Protein AF-A0A813E775-F1 (afdb_monomer_lite)

Secondary structure (DSSP, 8-state):
---TT-----------HHHHHHHHHHTT----------------------BPPP-TTPBPTTT--B--HHHHHTT-EEE-TTT--EEEHHHHHHHHHHSSSB-TTT-PBP---SSPPPTTSBPSSPP---------S---------GGGS-----

Radius of gyration: 24.32 Å; chains: 1; bounding box: 52×60×67 Å

Foldseek 3Di:
DDDPPPDDPDPDPDPDPVVVVVVCVVVVNDDDDDDDDDDDDDPPPPVPQQFAADQDQHAAPQPRHHDDPVCVVVVQKDAALARNYIHGPVSLVVVCVVDPCADPPPRHHGDHQPDDDDGPGGRNDDHDPPPPDPCPDPDPDPPDDDPVVVPDDDD

pLDDT: mean 72.5, std 19.95, range [31.67, 95.75]

InterPro domains:
  IPR001841 Zinc finger, RING-type [PF13639] (59-107)
  IPR001841 Zinc finger, RING-type [PS50089] (60-107)
  IPR001841 Zinc finger, RING-type [SM00184] (60-106)
  IPR013083 Zinc finger, RING/FYVE/PHD-type [G3DSA:3.30.40.10] (36-123)
  IPR039903 E3 ubiquitin-protein ligase Zswim2 [PTHR21540] (25-118)

Sequence (155 aa):
VDPLFLRRAKRLPLAGKTLRDAYQRAAGCSQGDGEGEAEQEEEEAKEKKRARHAFDGEECPVCFEDMKASEEAKGKLVFCCACGNNFHGDCIRRWQTASSGDCPLCREPWQTASQRVKPGEPLPCAAVSRTAPSREGSFNGQAYLNLSSVASEGD

Organism: Polarella glacialis (NCBI:txid89957)

Structure (mmCIF, N/CA/C/O backbone):
data_AF-A0A813E775-F1
#
_entry.id   AF-A0A813E775-F1
#
loop_
_atom_site.group_PDB
_atom_site.id
_atom_site.type_symbol
_atom_site.label_atom_id
_atom_site.label_alt_id
_atom_site.label_comp_id
_atom_site.label_asym_id
_atom_site.label_entity_id
_atom_site.label_seq_id
_atom_site.pdbx_PDB_ins_code
_atom_site.Cartn_x
_atom_site.Cartn_y
_atom_site.Cartn_z
_atom_site.occupancy
_atom_site.B_iso_or_equiv
_atom_site.auth_seq_id
_atom_site.auth_comp_id
_atom_site.auth_asym_id
_atom_site.auth_atom_id
_atom_site.pdbx_PDB_model_num
ATOM 1 N N . VAL A 1 1 ? 33.536 -4.675 -49.687 1.00 44.47 1 VAL A N 1
ATOM 2 C CA . VAL A 1 1 ? 33.217 -4.632 -48.243 1.00 44.47 1 VAL A CA 1
ATOM 3 C C . VAL A 1 1 ? 31.724 -4.408 -48.103 1.00 44.47 1 VAL A C 1
ATOM 5 O O . VAL A 1 1 ? 31.266 -3.277 -48.128 1.00 44.47 1 VAL A O 1
ATOM 8 N N . ASP A 1 2 ? 30.960 -5.496 -48.088 1.00 47.19 2 ASP A N 1
ATOM 9 C CA . ASP A 1 2 ? 29.504 -5.444 -47.933 1.00 47.19 2 ASP A CA 1
ATOM 10 C C . ASP A 1 2 ? 29.156 -5.258 -46.447 1.00 47.19 2 ASP A C 1
ATOM 12 O O . ASP A 1 2 ? 29.645 -6.031 -45.614 1.00 47.19 2 ASP A O 1
ATOM 16 N N . PRO A 1 3 ? 28.365 -4.238 -46.072 1.00 51.34 3 PRO A N 1
ATOM 17 C CA . PRO A 1 3 ? 28.049 -3.976 -44.677 1.00 51.34 3 PRO A CA 1
ATOM 18 C C . PRO A 1 3 ? 27.151 -5.085 -44.118 1.00 51.34 3 PRO A C 1
ATOM 20 O O . PRO A 1 3 ? 26.100 -5.417 -44.667 1.00 51.34 3 PRO A O 1
ATOM 23 N N . LEU A 1 4 ? 27.554 -5.633 -42.970 1.00 58.56 4 LEU A N 1
ATOM 24 C CA . LEU A 1 4 ? 26.967 -6.793 -42.282 1.00 58.56 4 LEU A CA 1
ATOM 25 C C . LEU A 1 4 ? 25.496 -6.635 -41.821 1.00 58.56 4 LEU A C 1
ATOM 27 O O . LEU A 1 4 ? 24.985 -7.504 -41.113 1.00 58.56 4 LEU A O 1
ATOM 31 N N . PHE A 1 5 ? 24.801 -5.568 -42.220 1.00 58.12 5 PHE A N 1
ATOM 32 C CA . PHE A 1 5 ? 23.466 -5.200 -41.738 1.00 58.12 5 PHE A CA 1
ATOM 33 C C . PHE A 1 5 ? 22.307 -5.584 -42.673 1.00 58.12 5 PHE A C 1
ATOM 35 O O . PHE A 1 5 ? 21.158 -5.547 -42.249 1.00 58.12 5 PHE A O 1
ATOM 42 N N . LEU A 1 6 ? 22.561 -6.056 -43.899 1.00 56.19 6 LEU A N 1
ATOM 43 C CA . LEU A 1 6 ? 21.509 -6.551 -44.810 1.00 56.19 6 LEU A CA 1
ATOM 44 C C . LEU A 1 6 ? 21.223 -8.055 -44.639 1.00 56.19 6 LEU A C 1
ATOM 46 O O . LEU A 1 6 ? 21.046 -8.806 -45.599 1.00 56.19 6 LEU A O 1
ATOM 50 N N . ARG A 1 7 ? 21.139 -8.526 -43.390 1.00 54.59 7 ARG A N 1
ATOM 51 C CA . ARG A 1 7 ? 20.623 -9.870 -43.106 1.00 54.59 7 ARG A CA 1
ATOM 52 C C . ARG A 1 7 ? 19.097 -9.807 -43.111 1.00 54.59 7 ARG A C 1
ATOM 54 O O . ARG A 1 7 ? 18.497 -9.326 -42.157 1.00 54.59 7 ARG A O 1
ATOM 61 N N . ARG A 1 8 ? 18.486 -10.314 -44.193 1.00 57.62 8 ARG A N 1
ATOM 62 C CA . ARG A 1 8 ? 17.060 -10.697 -44.272 1.00 57.62 8 ARG A CA 1
ATOM 63 C C . ARG A 1 8 ? 16.573 -11.174 -42.903 1.00 57.62 8 ARG A C 1
ATOM 65 O O . ARG A 1 8 ? 17.209 -12.060 -42.330 1.00 57.62 8 ARG A O 1
ATOM 72 N N . ALA A 1 9 ? 15.459 -10.621 -42.423 1.00 56.38 9 ALA A N 1
ATOM 73 C CA . ALA A 1 9 ? 14.789 -11.067 -41.208 1.00 56.38 9 ALA A CA 1
ATOM 74 C C . ALA A 1 9 ? 14.534 -12.577 -41.299 1.00 56.38 9 ALA A C 1
ATOM 76 O O . ALA A 1 9 ? 13.596 -13.042 -41.952 1.00 56.38 9 ALA A O 1
ATOM 77 N N . LYS A 1 10 ? 15.419 -13.366 -40.689 1.00 55.03 10 LYS A N 1
ATOM 78 C CA . LYS A 1 10 ? 15.192 -14.790 -40.508 1.00 55.03 10 LYS A CA 1
ATOM 79 C C . LYS A 1 10 ? 14.072 -14.857 -39.486 1.00 55.03 10 LYS A C 1
ATOM 81 O O . LYS A 1 10 ? 14.286 -14.474 -38.338 1.00 55.03 10 LYS A O 1
ATOM 86 N N . ARG A 1 11 ? 12.874 -15.276 -39.912 1.00 59.34 11 ARG A N 1
ATOM 87 C CA . ARG A 1 11 ? 11.826 -15.706 -38.979 1.00 59.34 11 ARG A CA 1
ATOM 88 C C . ARG A 1 11 ? 12.523 -16.617 -37.975 1.00 59.34 11 ARG A C 1
ATOM 90 O O . ARG A 1 11 ? 13.121 -17.611 -38.389 1.00 59.34 11 ARG A O 1
ATOM 97 N N . LEU A 1 12 ? 12.533 -16.225 -36.703 1.00 55.56 12 LEU A N 1
ATOM 98 C CA . LEU A 1 12 ? 13.040 -17.082 -35.638 1.00 55.56 12 LEU A CA 1
ATOM 99 C C . LEU A 1 12 ? 12.343 -18.438 -35.807 1.00 55.56 12 LEU A C 1
ATOM 101 O O . LEU A 1 12 ? 11.120 -18.443 -35.988 1.00 55.56 12 LEU A O 1
ATOM 105 N N . PRO A 1 13 ? 13.079 -19.562 -35.858 1.00 60.50 13 PRO A N 1
ATOM 106 C CA . PRO A 1 13 ? 12.447 -20.854 -36.018 1.00 60.50 13 PRO A CA 1
ATOM 107 C C . PRO A 1 13 ? 11.565 -21.062 -34.794 1.00 60.50 13 PRO A C 1
ATOM 109 O O . PRO A 1 13 ? 12.050 -21.288 -33.688 1.00 60.50 13 PRO A O 1
ATOM 112 N N . LEU A 1 14 ? 10.253 -20.926 -34.984 1.00 68.75 14 LEU A N 1
ATOM 113 C CA . LEU A 1 14 ? 9.304 -21.376 -33.987 1.00 68.75 14 LEU A CA 1
ATOM 114 C C . LEU A 1 14 ? 9.600 -22.858 -33.779 1.00 68.75 14 LEU A C 1
ATOM 116 O O . LEU A 1 14 ? 9.684 -23.607 -34.755 1.00 68.75 14 LEU A O 1
ATOM 120 N N . ALA A 1 15 ? 9.782 -23.251 -32.522 1.00 78.06 15 ALA A N 1
ATOM 121 C CA . ALA A 1 15 ? 9.985 -24.632 -32.110 1.00 78.06 15 ALA A CA 1
ATOM 122 C C . ALA A 1 15 ? 9.097 -25.602 -32.910 1.00 78.06 15 ALA A C 1
ATOM 124 O O . ALA A 1 15 ? 7.947 -25.284 -33.218 1.00 78.06 15 ALA A O 1
ATOM 125 N N . GLY A 1 16 ? 9.600 -26.787 -33.260 1.00 82.00 16 GLY A N 1
ATOM 126 C CA . GLY A 1 16 ? 8.793 -27.806 -33.941 1.00 82.00 16 GLY A CA 1
ATOM 127 C C . GLY A 1 16 ? 7.471 -28.055 -33.205 1.00 82.00 16 GLY A C 1
ATOM 128 O O . GLY A 1 16 ? 7.376 -27.829 -31.999 1.00 82.00 16 GLY A O 1
ATOM 129 N N . LYS A 1 17 ? 6.425 -28.474 -33.923 1.00 81.75 17 LYS A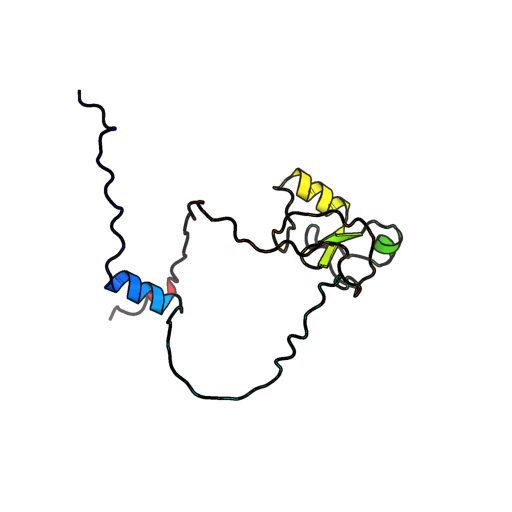 N 1
ATOM 130 C CA . LYS A 1 17 ? 5.099 -28.677 -33.316 1.00 81.75 17 LYS A CA 1
ATOM 131 C C . LYS A 1 17 ? 5.162 -29.678 -32.157 1.00 81.75 17 LYS A C 1
ATOM 133 O O . LYS A 1 17 ? 4.642 -29.400 -31.090 1.00 81.75 17 LYS A O 1
ATOM 138 N N . THR A 1 18 ? 5.954 -30.735 -32.317 1.00 82.44 18 THR A N 1
ATOM 139 C CA . THR A 1 18 ? 6.275 -31.700 -31.256 1.00 82.44 18 THR A CA 1
ATOM 140 C C . THR A 1 18 ? 6.883 -31.047 -30.013 1.00 82.44 18 THR A C 1
ATOM 142 O O . THR A 1 18 ? 6.464 -31.343 -28.901 1.00 82.44 18 THR A O 1
ATOM 145 N N . LEU A 1 19 ? 7.832 -30.122 -30.187 1.00 82.50 19 LEU A N 1
ATOM 146 C CA . LEU A 1 19 ? 8.504 -29.431 -29.085 1.00 82.50 19 LEU A CA 1
ATOM 147 C C . LEU A 1 19 ? 7.575 -28.429 -28.384 1.00 82.50 19 LEU A C 1
ATOM 149 O O . LEU A 1 19 ? 7.617 -28.307 -27.163 1.00 82.50 19 LEU A O 1
ATOM 153 N N . ARG A 1 20 ? 6.692 -27.759 -29.135 1.00 79.19 20 ARG A N 1
ATOM 154 C CA . ARG A 1 20 ? 5.636 -26.906 -28.563 1.00 79.19 20 ARG A CA 1
ATOM 155 C C . ARG A 1 20 ? 4.618 -27.717 -27.768 1.00 79.19 20 ARG A C 1
ATOM 157 O O . ARG A 1 20 ? 4.323 -27.351 -26.635 1.00 79.19 20 ARG A O 1
ATOM 164 N N . ASP A 1 21 ? 4.149 -28.829 -28.323 1.00 81.50 21 ASP A N 1
ATOM 165 C CA . ASP A 1 21 ? 3.145 -29.677 -27.684 1.00 81.50 21 ASP A CA 1
ATOM 166 C C . ASP A 1 21 ? 3.720 -30.383 -26.435 1.00 81.50 21 ASP A C 1
ATOM 168 O O . ASP A 1 21 ? 3.018 -30.571 -25.442 1.00 81.50 21 ASP A O 1
ATOM 172 N N . ALA A 1 22 ? 5.002 -30.768 -26.450 1.00 82.00 22 ALA A N 1
ATOM 173 C CA . ALA A 1 22 ? 5.692 -31.321 -25.282 1.00 82.00 22 ALA A CA 1
ATOM 174 C C . ALA A 1 22 ? 5.863 -30.270 -24.176 1.00 82.00 22 ALA A C 1
ATOM 176 O O . ALA A 1 22 ? 5.593 -30.554 -23.010 1.00 82.00 22 ALA A O 1
ATOM 177 N N . TYR A 1 23 ? 6.241 -29.041 -24.543 1.00 81.69 23 TYR A N 1
ATOM 178 C CA . TYR A 1 23 ? 6.358 -27.936 -23.594 1.00 81.69 23 TYR A CA 1
ATOM 179 C C . TYR A 1 23 ? 5.011 -27.579 -22.956 1.00 81.69 23 TYR A C 1
ATOM 181 O O . TYR A 1 23 ? 4.949 -27.382 -21.751 1.00 81.69 23 TYR A O 1
ATOM 189 N N . GLN A 1 24 ? 3.921 -27.547 -23.727 1.00 85.88 24 GLN A N 1
ATOM 190 C CA . GLN A 1 24 ? 2.575 -27.274 -23.204 1.00 85.88 24 GLN A CA 1
ATOM 191 C C . GLN A 1 24 ? 2.099 -28.342 -22.215 1.00 85.88 24 GLN A C 1
ATOM 193 O O . GLN A 1 24 ? 1.551 -27.999 -21.168 1.00 85.88 24 GLN A O 1
ATOM 198 N N . ARG A 1 25 ? 2.365 -29.623 -22.509 1.00 79.69 25 ARG A N 1
ATOM 199 C CA . ARG A 1 25 ? 2.086 -30.729 -21.581 1.00 79.69 25 ARG A CA 1
ATOM 200 C C . ARG A 1 25 ? 2.916 -30.623 -20.304 1.00 79.69 25 ARG A C 1
ATOM 202 O O . ARG A 1 25 ? 2.370 -30.773 -19.220 1.00 79.69 25 ARG A O 1
ATOM 209 N N . ALA A 1 26 ? 4.209 -30.317 -20.422 1.00 78.50 26 ALA A N 1
ATOM 210 C CA . ALA A 1 26 ? 5.097 -30.151 -19.271 1.00 78.50 26 ALA A CA 1
ATOM 211 C C . ALA A 1 26 ? 4.761 -28.906 -18.430 1.00 78.50 26 ALA A C 1
ATOM 213 O O . ALA A 1 26 ? 4.926 -28.916 -17.215 1.00 78.50 26 ALA A O 1
ATOM 214 N N . ALA A 1 27 ? 4.271 -27.842 -19.068 1.00 79.56 27 ALA A N 1
ATOM 215 C CA . ALA A 1 27 ? 3.875 -26.597 -18.417 1.00 79.56 27 ALA A CA 1
ATOM 216 C C . ALA A 1 27 ? 2.476 -26.654 -17.773 1.00 79.56 27 ALA A C 1
ATOM 218 O O . ALA A 1 27 ? 2.042 -25.654 -17.209 1.00 79.56 27 ALA A O 1
ATOM 219 N N . GLY A 1 28 ? 1.764 -27.786 -17.865 1.00 65.00 28 GLY A N 1
ATOM 220 C CA . GLY A 1 28 ? 0.441 -27.959 -17.255 1.00 65.00 28 GLY A CA 1
ATOM 221 C C . GLY A 1 28 ? -0.691 -27.196 -17.951 1.00 65.00 28 GLY A C 1
ATOM 222 O O . GLY A 1 28 ? -1.768 -27.054 -17.385 1.00 65.00 28 GLY A O 1
ATOM 223 N N . CYS A 1 29 ? -0.475 -26.720 -19.180 1.00 52.97 29 CYS A N 1
ATOM 224 C CA . CYS A 1 29 ? -1.492 -26.038 -19.981 1.00 52.97 29 CYS A CA 1
ATOM 225 C C . CYS A 1 29 ? -2.031 -26.986 -21.061 1.00 52.97 29 CYS A C 1
ATOM 227 O O . CYS A 1 29 ? -1.777 -26.793 -22.250 1.00 52.97 29 CYS A O 1
ATOM 229 N N . SER A 1 30 ? -2.761 -28.031 -20.671 1.00 47.03 30 SER A N 1
ATOM 230 C CA . SER A 1 30 ? -3.632 -28.743 -21.609 1.00 47.03 30 SER A CA 1
ATOM 231 C C . SER A 1 30 ? -4.985 -28.039 -21.657 1.00 47.03 30 SER A C 1
ATOM 233 O O . SER A 1 30 ? -5.718 -28.043 -20.671 1.00 47.03 30 SER A O 1
ATOM 235 N N . GLN A 1 31 ? -5.335 -27.459 -22.805 1.00 49.69 31 GLN A N 1
ATOM 236 C CA . GLN A 1 31 ? -6.745 -27.279 -23.143 1.00 49.69 31 GLN A CA 1
ATOM 237 C C . GLN A 1 31 ? -7.349 -28.677 -23.309 1.00 49.69 31 GLN A C 1
ATOM 239 O O . GLN A 1 31 ? -6.880 -29.453 -24.142 1.00 49.69 31 GLN A O 1
ATOM 244 N N . GLY A 1 32 ? -8.333 -28.996 -22.477 1.00 40.72 32 GLY A N 1
ATOM 245 C CA . GLY A 1 32 ? -9.172 -30.176 -22.601 1.00 40.72 32 GLY A CA 1
ATOM 246 C C . GLY A 1 32 ? -10.624 -29.737 -22.510 1.00 40.72 32 GLY A C 1
ATOM 247 O O . GLY A 1 32 ? -11.048 -29.232 -21.474 1.00 40.72 32 GLY A O 1
ATOM 248 N N . ASP A 1 33 ? -11.350 -29.905 -23.609 1.00 41.59 33 ASP A N 1
ATOM 249 C CA . ASP A 1 33 ? -12.805 -29.975 -23.627 1.00 41.59 33 ASP A CA 1
ATOM 250 C C . ASP A 1 33 ? -13.198 -31.365 -23.080 1.00 41.59 33 ASP A C 1
ATOM 252 O O . ASP A 1 33 ? -12.703 -32.379 -23.581 1.00 41.59 33 ASP A O 1
ATOM 256 N N . GLY A 1 34 ? -14.026 -31.427 -22.031 1.00 32.97 34 GLY A N 1
ATOM 257 C CA . GLY A 1 34 ? -14.506 -32.687 -21.444 1.00 32.97 34 GLY A CA 1
ATOM 258 C C . GLY A 1 34 ? -15.198 -32.519 -20.083 1.00 32.97 34 GLY A C 1
ATOM 259 O O . GLY A 1 34 ? -14.571 -32.125 -19.108 1.00 32.97 34 GLY A O 1
ATOM 260 N N . GLU A 1 35 ? -16.494 -32.819 -20.059 1.00 32.38 35 GLU A N 1
ATOM 261 C CA . GLU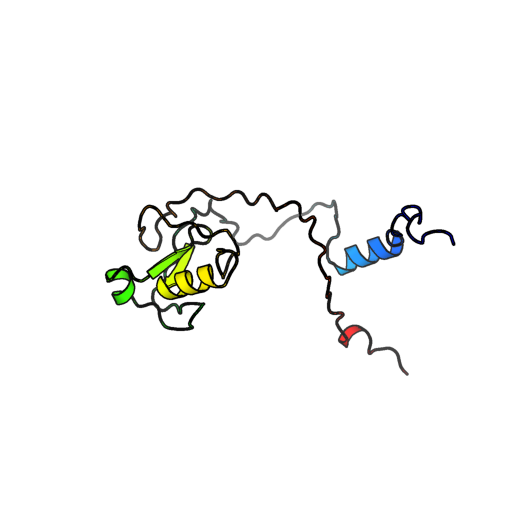 A 1 35 ? -17.505 -32.707 -18.992 1.00 32.38 35 GLU A CA 1
ATOM 262 C C . GLU A 1 35 ? -17.439 -33.746 -17.837 1.00 32.38 35 GLU A C 1
ATOM 264 O O . GLU A 1 35 ? -17.072 -34.896 -18.070 1.00 32.38 35 GLU A O 1
ATOM 269 N N . GLY A 1 36 ? -17.877 -33.355 -16.615 1.00 31.67 36 GLY A N 1
ATOM 270 C CA . GLY A 1 36 ? -18.317 -34.269 -15.529 1.00 31.67 36 GLY A CA 1
ATOM 271 C C . GLY A 1 36 ? -17.816 -34.040 -14.077 1.00 31.67 36 GLY A C 1
ATOM 272 O O . GLY A 1 36 ? -16.851 -34.674 -13.677 1.00 31.67 36 GLY A O 1
ATOM 273 N N . GLU A 1 37 ? -18.489 -33.143 -13.329 1.00 37.34 37 GLU A N 1
ATOM 274 C CA . GLU A 1 37 ? -19.034 -33.202 -11.931 1.00 37.34 37 GLU A CA 1
ATOM 275 C C . GLU A 1 37 ? -18.431 -34.168 -10.861 1.00 37.34 37 GLU A C 1
ATOM 277 O O . GLU A 1 37 ? -18.151 -35.316 -11.166 1.00 37.34 37 GLU A O 1
ATOM 282 N N . ALA A 1 38 ? -18.352 -33.906 -9.541 1.00 35.97 38 ALA A N 1
ATOM 283 C CA . ALA A 1 38 ? -18.495 -32.743 -8.648 1.00 35.97 38 ALA A CA 1
ATOM 284 C C . ALA A 1 38 ? -18.250 -33.212 -7.188 1.00 35.97 38 ALA A C 1
ATOM 286 O O . ALA A 1 38 ? -18.935 -34.139 -6.790 1.00 35.97 38 ALA A O 1
ATOM 287 N N . GLU A 1 39 ? -17.391 -32.538 -6.404 1.00 36.34 39 GLU A N 1
ATOM 288 C CA . GLU A 1 39 ? -17.410 -32.409 -4.917 1.00 36.34 39 GLU A CA 1
ATOM 289 C C . GLU A 1 39 ? -16.506 -31.185 -4.588 1.00 36.34 39 GLU A C 1
ATOM 291 O O . GLU A 1 39 ? -15.287 -31.297 -4.626 1.00 36.34 39 GLU A O 1
ATOM 296 N N . GLN A 1 40 ? -16.927 -29.915 -4.656 1.00 33.66 40 GLN A N 1
ATOM 297 C CA . GLN A 1 40 ? -17.816 -29.123 -3.788 1.00 33.66 40 GLN A CA 1
ATOM 298 C C . GLN A 1 40 ? -17.460 -29.137 -2.296 1.00 33.66 40 GLN A C 1
ATOM 300 O O . GLN A 1 40 ? -18.093 -29.845 -1.529 1.00 33.66 40 GLN A O 1
ATOM 305 N N . GLU A 1 41 ? -16.537 -28.251 -1.900 1.00 38.12 41 GLU A N 1
ATOM 306 C CA . GLU A 1 41 ? -16.598 -27.524 -0.625 1.00 38.12 41 GLU A CA 1
ATOM 307 C C . GLU A 1 41 ? -15.931 -26.131 -0.778 1.00 38.12 41 GLU A C 1
ATOM 309 O O . GLU A 1 41 ? -14.745 -26.003 -1.074 1.00 38.12 41 GLU A O 1
ATOM 314 N N . GLU A 1 42 ? -16.773 -25.099 -0.617 1.00 39.31 42 GLU A N 1
ATOM 315 C CA . GLU A 1 42 ? -16.487 -23.679 -0.328 1.00 39.31 42 GLU A CA 1
ATOM 316 C C . GLU A 1 42 ? -15.994 -22.747 -1.457 1.00 39.31 42 GLU A C 1
ATOM 318 O O . GLU A 1 42 ? -15.011 -22.010 -1.359 1.00 39.31 42 GLU A O 1
ATOM 323 N N . GLU A 1 43 ? -16.817 -22.670 -2.504 1.00 44.28 43 GLU A N 1
ATOM 324 C CA . GLU A 1 43 ? -16.970 -21.492 -3.365 1.00 44.28 43 GLU A CA 1
ATOM 325 C C . GLU A 1 43 ? -17.925 -20.492 -2.671 1.00 44.28 43 GLU A C 1
ATOM 327 O O . GLU A 1 43 ? -19.130 -20.475 -2.888 1.00 44.28 43 GLU A O 1
ATOM 332 N N . GLU A 1 44 ? -17.379 -19.652 -1.790 1.00 40.03 44 GLU A N 1
ATOM 333 C CA . GLU A 1 44 ? -17.936 -18.325 -1.490 1.00 40.03 44 GLU A CA 1
ATOM 334 C C . GLU A 1 44 ? -16.834 -17.283 -1.732 1.00 40.03 44 GLU A C 1
ATOM 336 O O . GLU A 1 44 ? -16.372 -16.555 -0.849 1.00 40.03 44 GLU A O 1
ATOM 341 N N . ALA A 1 45 ? -16.412 -17.148 -2.991 1.00 38.91 45 ALA A N 1
ATOM 342 C CA . ALA A 1 45 ? -15.762 -15.931 -3.463 1.00 38.91 45 ALA A CA 1
ATOM 343 C C . ALA A 1 45 ? -16.824 -14.834 -3.659 1.00 38.91 45 ALA A C 1
ATOM 345 O O . ALA A 1 45 ? -16.965 -14.250 -4.731 1.00 38.91 45 ALA A O 1
ATOM 346 N N . LYS A 1 46 ? -17.557 -14.543 -2.574 1.00 37.03 46 LYS A N 1
ATOM 347 C CA . LYS A 1 46 ? -18.308 -13.310 -2.344 1.00 37.03 46 LYS A CA 1
ATOM 348 C C . LYS A 1 46 ? -17.482 -12.180 -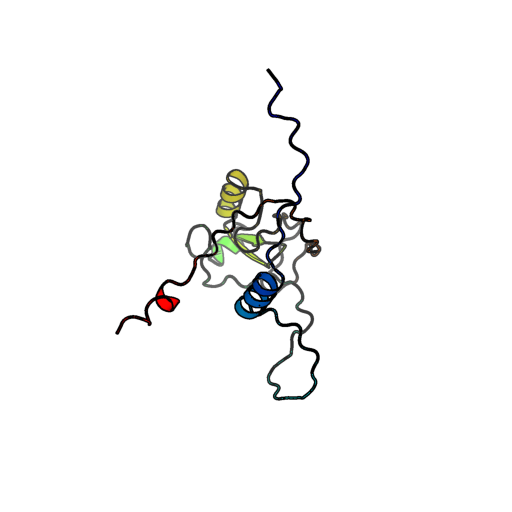2.912 1.00 37.03 46 LYS A C 1
ATOM 350 O O . LYS A 1 46 ? -16.369 -11.998 -2.430 1.00 37.03 46 LYS A O 1
ATOM 355 N N . GLU A 1 47 ? -18.006 -11.485 -3.918 1.00 46.03 47 GLU A N 1
ATOM 356 C CA . GLU A 1 47 ? -17.571 -10.178 -4.414 1.00 46.03 47 GLU A CA 1
ATOM 357 C C . GLU A 1 47 ? -16.683 -9.476 -3.369 1.00 46.03 47 GLU A C 1
ATOM 359 O O . GLU A 1 47 ? -17.179 -8.831 -2.437 1.00 46.03 47 GLU A O 1
ATOM 364 N N . LYS A 1 48 ? -15.365 -9.746 -3.410 1.00 52.53 48 LYS A N 1
ATOM 365 C CA . LYS A 1 48 ? -14.476 -9.409 -2.292 1.00 52.53 48 LYS A CA 1
ATOM 366 C C . LYS A 1 48 ? -14.259 -7.919 -2.392 1.00 52.53 48 LYS A C 1
ATOM 368 O O . LYS A 1 48 ? -13.368 -7.463 -3.109 1.00 52.53 48 LYS A O 1
ATOM 373 N N . LYS A 1 49 ? -15.117 -7.153 -1.717 1.00 60.84 49 LYS A N 1
ATOM 374 C CA . LYS A 1 49 ? -14.945 -5.715 -1.534 1.00 60.84 49 LYS A CA 1
ATOM 375 C C . LYS A 1 49 ? -13.502 -5.513 -1.096 1.00 60.84 49 LYS A C 1
ATOM 377 O O . LYS A 1 49 ? -13.098 -5.993 -0.041 1.00 60.84 49 LYS A O 1
ATOM 382 N N . ARG A 1 50 ? -12.710 -4.888 -1.967 1.00 81.06 50 ARG A N 1
ATOM 383 C CA . ARG A 1 50 ? -11.289 -4.634 -1.734 1.00 81.06 50 ARG A CA 1
ATOM 384 C C . ARG A 1 50 ? -11.215 -3.795 -0.469 1.00 81.06 50 ARG A C 1
ATOM 386 O O . ARG A 1 50 ? -11.693 -2.667 -0.493 1.00 81.06 50 ARG A O 1
ATOM 393 N N . ALA A 1 51 ? -10.705 -4.358 0.618 1.00 90.06 51 ALA A N 1
ATOM 394 C CA . ALA A 1 51 ? -10.697 -3.734 1.934 1.00 90.06 51 ALA A CA 1
ATOM 395 C C . ALA A 1 51 ? -9.270 -3.633 2.470 1.00 90.06 51 ALA A C 1
ATOM 397 O O . ALA A 1 51 ? -8.385 -4.391 2.068 1.00 90.06 51 ALA A O 1
ATOM 398 N N . ARG A 1 52 ? -9.037 -2.678 3.370 1.00 92.19 52 ARG A N 1
ATOM 399 C CA . ARG A 1 52 ? -7.758 -2.562 4.075 1.00 92.19 52 ARG A CA 1
ATOM 400 C C . ARG A 1 52 ? -7.574 -3.779 4.980 1.00 92.19 52 ARG A C 1
ATOM 402 O O . ARG A 1 52 ? -8.476 -4.114 5.743 1.00 92.19 52 ARG A O 1
ATOM 409 N N . HIS A 1 53 ? -6.418 -4.428 4.912 1.00 91.12 53 HIS A N 1
ATOM 410 C CA . HIS A 1 53 ? -6.123 -5.582 5.755 1.00 91.12 53 HIS A CA 1
ATOM 411 C C . HIS A 1 53 ? -5.966 -5.161 7.221 1.00 91.12 53 HIS A C 1
ATOM 413 O O . HIS A 1 53 ? -5.585 -4.021 7.517 1.00 91.12 53 HIS A O 1
ATOM 419 N N . ALA A 1 54 ? -6.243 -6.091 8.134 1.00 91.06 54 ALA A N 1
ATOM 420 C CA . ALA A 1 54 ? -5.813 -5.967 9.521 1.00 91.06 54 ALA A CA 1
ATOM 421 C C . ALA A 1 54 ? -4.278 -5.873 9.591 1.00 91.06 54 ALA A C 1
ATOM 423 O O . ALA A 1 54 ? -3.577 -6.299 8.674 1.00 91.06 54 ALA A O 1
ATOM 424 N N . PHE A 1 55 ? -3.767 -5.250 10.648 1.00 85.12 55 PHE A N 1
ATOM 425 C CA . PHE A 1 55 ? -2.327 -5.146 10.906 1.00 85.12 55 PHE A CA 1
ATOM 426 C C . PHE A 1 55 ? -1.967 -5.517 12.348 1.00 85.12 55 PHE A C 1
ATOM 428 O O . PHE A 1 55 ? -0.811 -5.393 12.733 1.00 85.12 55 PHE A O 1
ATOM 435 N N . ASP A 1 56 ? -2.951 -5.901 13.165 1.00 77.06 56 ASP A N 1
ATOM 436 C CA . ASP A 1 56 ? -2.733 -6.136 14.589 1.00 77.06 56 ASP A CA 1
ATOM 437 C C . ASP A 1 56 ? -1.871 -7.388 14.785 1.00 77.06 56 ASP A C 1
ATOM 439 O O . ASP A 1 56 ? -2.306 -8.492 14.471 1.00 77.06 56 ASP A O 1
ATOM 443 N N . GLY A 1 57 ? -0.633 -7.191 15.246 1.00 73.75 57 GLY A N 1
ATOM 444 C CA . GLY A 1 57 ? 0.366 -8.255 15.384 1.00 73.75 57 GLY A CA 1
ATOM 445 C C . GLY A 1 57 ? 1.125 -8.610 14.100 1.00 73.75 57 GLY A C 1
ATOM 446 O O . GLY A 1 57 ? 1.894 -9.565 14.112 1.00 73.75 57 GLY A O 1
ATOM 447 N N . GLU A 1 58 ? 0.940 -7.853 13.016 1.00 87.06 58 GLU A N 1
ATOM 448 C CA . GLU A 1 58 ? 1.621 -8.090 11.741 1.00 87.06 58 GLU A CA 1
ATOM 449 C C . GLU A 1 58 ? 2.917 -7.273 11.628 1.00 87.06 58 GLU A C 1
ATOM 451 O O . GLU A 1 58 ? 3.021 -6.131 12.094 1.00 87.06 58 GLU A O 1
ATOM 456 N N . GLU A 1 59 ? 3.903 -7.834 10.933 1.00 94.38 59 GLU A N 1
ATOM 457 C CA . GLU A 1 59 ? 5.214 -7.218 10.743 1.00 94.38 59 GLU A CA 1
ATOM 458 C C . GLU A 1 59 ? 5.293 -6.470 9.401 1.00 94.38 59 GLU A C 1
ATOM 460 O O . GLU A 1 59 ? 4.746 -6.898 8.381 1.00 94.38 59 GLU A O 1
ATOM 465 N N . CYS A 1 60 ? 5.964 -5.316 9.371 1.00 95.12 60 CYS A N 1
ATOM 466 C CA . CYS A 1 60 ? 6.126 -4.550 8.138 1.00 95.12 60 CYS A CA 1
ATOM 467 C C . CYS A 1 60 ? 7.044 -5.315 7.162 1.00 95.12 60 CYS A C 1
ATOM 469 O O . CYS A 1 60 ? 8.235 -5.441 7.439 1.00 95.12 60 CYS A O 1
ATOM 471 N N . PRO A 1 61 ? 6.586 -5.709 5.960 1.00 93.31 61 PRO A N 1
ATOM 472 C CA . PRO A 1 61 ? 7.341 -6.574 5.038 1.00 93.31 61 PRO A CA 1
ATOM 473 C C . PRO A 1 61 ? 8.568 -5.906 4.388 1.00 93.31 61 PRO A C 1
ATOM 475 O O . PRO A 1 61 ? 9.248 -6.515 3.567 1.00 93.31 61 PRO A O 1
ATOM 478 N N . VAL A 1 62 ? 8.823 -4.628 4.689 1.00 94.62 62 VAL A N 1
ATOM 479 C CA . VAL A 1 62 ? 9.983 -3.878 4.182 1.00 94.62 62 VAL A CA 1
ATOM 480 C C . VAL A 1 62 ? 11.109 -3.824 5.212 1.00 94.62 62 VAL A C 1
ATOM 482 O O . VAL A 1 62 ? 12.272 -3.928 4.836 1.00 94.62 62 VAL A O 1
ATOM 485 N N . CYS A 1 63 ? 10.783 -3.610 6.490 1.00 95.38 63 CYS A N 1
ATOM 486 C CA . CYS A 1 63 ? 11.777 -3.469 7.559 1.00 95.38 63 CYS A CA 1
ATOM 487 C C . CYS A 1 63 ? 11.774 -4.617 8.564 1.00 95.38 63 CYS A C 1
ATOM 489 O O . CYS A 1 63 ? 12.692 -4.670 9.370 1.00 95.38 63 CYS A O 1
ATOM 491 N N . PHE A 1 64 ? 10.782 -5.507 8.503 1.00 94.56 64 PHE A N 1
ATOM 492 C CA . PHE A 1 64 ? 10.624 -6.626 9.427 1.00 94.56 64 PHE A CA 1
ATOM 493 C C . PHE A 1 64 ? 10.539 -6.154 10.890 1.00 94.56 64 PHE A C 1
ATOM 495 O O . PHE A 1 64 ? 11.172 -6.697 11.785 1.00 94.56 64 PHE A O 1
ATOM 502 N N . GLU A 1 65 ? 9.782 -5.072 11.119 1.00 93.69 65 GLU A N 1
ATOM 503 C CA . GLU A 1 65 ? 9.459 -4.563 12.460 1.00 93.69 65 GLU A CA 1
ATOM 504 C C . GLU A 1 65 ? 7.939 -4.524 12.668 1.00 93.69 65 GLU A C 1
ATOM 506 O O . GLU A 1 65 ? 7.189 -4.234 11.727 1.00 93.69 65 GLU A O 1
ATOM 511 N N . ASP A 1 66 ? 7.500 -4.757 13.908 1.00 93.25 66 ASP A N 1
ATOM 512 C CA . ASP A 1 66 ? 6.088 -4.809 14.302 1.00 93.25 66 ASP A CA 1
ATOM 513 C C . ASP A 1 66 ? 5.318 -3.519 13.987 1.00 93.25 66 ASP A C 1
ATOM 515 O O . ASP A 1 66 ? 5.685 -2.422 14.430 1.00 93.25 66 ASP A O 1
ATOM 519 N N . MET A 1 67 ? 4.159 -3.657 13.342 1.00 92.81 67 MET A N 1
ATOM 520 C CA . MET A 1 67 ? 3.219 -2.553 13.156 1.00 92.81 67 MET A CA 1
ATOM 521 C C . MET A 1 67 ? 2.265 -2.455 14.349 1.00 92.81 67 MET A C 1
ATOM 523 O O . MET A 1 67 ? 1.305 -3.207 14.487 1.00 92.81 67 MET A O 1
ATOM 527 N N . LYS A 1 68 ? 2.507 -1.484 15.232 1.00 89.62 68 LYS A N 1
ATOM 528 C CA . LYS A 1 68 ? 1.717 -1.307 16.463 1.00 89.62 68 LYS A CA 1
ATOM 529 C C . LYS A 1 68 ? 0.530 -0.369 16.252 1.00 89.62 68 LYS A C 1
ATOM 531 O O . LYS A 1 68 ? 0.641 0.653 15.573 1.00 89.62 68 LYS A O 1
ATOM 536 N N . ALA A 1 69 ? -0.575 -0.624 16.955 1.00 86.56 69 ALA A N 1
ATOM 537 C CA . ALA A 1 69 ? -1.744 0.266 16.979 1.00 86.56 69 ALA A CA 1
ATOM 538 C C . ALA A 1 69 ? -1.405 1.707 17.419 1.00 86.56 69 ALA A C 1
ATOM 540 O O . ALA A 1 69 ? -2.030 2.668 16.973 1.00 86.56 69 ALA A O 1
ATOM 541 N N . SER A 1 70 ? -0.368 1.880 18.246 1.00 87.00 70 SER A N 1
ATOM 542 C CA . SER A 1 70 ? 0.131 3.200 18.647 1.00 87.00 70 SER A CA 1
ATOM 543 C C . SER A 1 70 ? 0.754 3.995 17.493 1.00 87.00 70 SER A C 1
ATOM 545 O O . SER A 1 70 ? 0.705 5.224 17.510 1.00 87.00 70 SER A O 1
ATOM 547 N N . GLU A 1 71 ? 1.314 3.329 16.481 1.00 86.31 71 GLU A N 1
ATOM 548 C CA . GLU A 1 71 ? 1.868 3.976 15.289 1.00 86.31 71 GLU A CA 1
ATOM 549 C C . GLU A 1 71 ? 0.759 4.302 14.269 1.00 86.31 71 GLU A C 1
ATOM 551 O O . GLU A 1 71 ? 0.822 5.355 13.629 1.00 86.31 71 GLU A O 1
ATOM 556 N N . GLU A 1 72 ? -0.309 3.493 14.187 1.00 87.12 72 GLU A N 1
ATOM 557 C CA . GLU A 1 72 ? -1.542 3.846 13.452 1.00 87.12 72 GLU A CA 1
ATOM 558 C C . GLU A 1 72 ? -2.200 5.096 14.046 1.00 87.12 72 GLU A C 1
ATOM 560 O O . GLU A 1 72 ? -2.537 6.019 13.308 1.00 87.12 72 GLU A O 1
ATOM 565 N N . ALA A 1 73 ? -2.321 5.174 15.377 1.00 84.44 73 ALA A N 1
ATOM 566 C CA . ALA A 1 73 ? -2.894 6.335 16.063 1.00 84.44 73 ALA A CA 1
ATOM 567 C C . ALA A 1 73 ? -2.096 7.630 15.811 1.00 84.44 73 ALA A C 1
ATOM 569 O O . ALA A 1 73 ? -2.667 8.717 15.767 1.00 84.44 73 ALA A O 1
ATOM 570 N N . LYS A 1 74 ? -0.778 7.518 15.590 1.00 87.19 74 LYS A N 1
ATOM 571 C CA . LYS A 1 74 ? 0.097 8.633 15.179 1.00 87.19 74 LYS A CA 1
ATOM 572 C C . LYS A 1 74 ? 0.068 8.900 13.668 1.00 87.19 74 LYS A C 1
ATOM 574 O O . LYS A 1 74 ? 0.771 9.788 13.193 1.00 87.19 74 LYS A O 1
ATOM 579 N N . GLY A 1 75 ? -0.688 8.118 12.900 1.0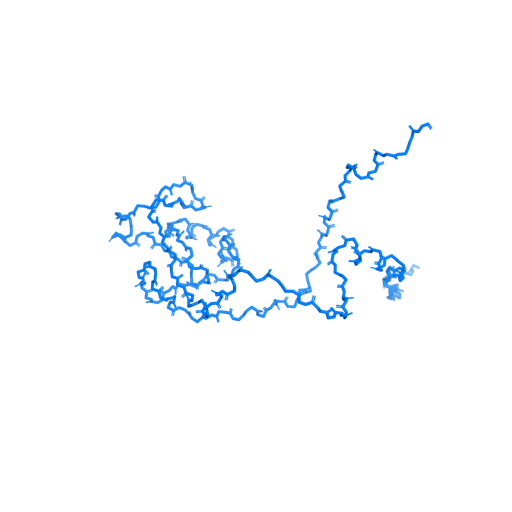0 85.50 75 GLY A N 1
ATOM 580 C CA . GLY A 1 75 ? -0.783 8.228 11.448 1.00 85.50 75 GLY A CA 1
ATOM 581 C C . GLY A 1 75 ? 0.485 7.810 10.698 1.00 85.50 75 GLY A C 1
ATOM 582 O O . GLY A 1 75 ? 0.683 8.234 9.558 1.00 85.50 75 GLY A O 1
ATOM 583 N N . LYS A 1 76 ? 1.356 7.000 11.304 1.00 90.94 76 LYS A N 1
ATOM 584 C CA . LYS A 1 76 ? 2.623 6.575 10.691 1.00 90.94 76 LYS A CA 1
ATOM 585 C C . LYS A 1 76 ? 2.496 5.346 9.804 1.00 90.94 76 LYS A C 1
ATOM 587 O O . LYS A 1 76 ? 3.391 5.096 9.003 1.00 90.94 76 LYS A O 1
ATOM 592 N N . LEU A 1 77 ? 1.408 4.596 9.927 1.00 92.75 77 LEU A N 1
ATOM 593 C CA . LEU A 1 77 ? 1.104 3.511 9.008 1.00 92.75 77 LEU A CA 1
ATOM 594 C C . LEU A 1 77 ? 0.353 4.039 7.783 1.00 92.75 77 LEU A C 1
ATOM 596 O O . LEU A 1 77 ? -0.450 4.980 7.851 1.00 92.75 77 LEU A O 1
ATOM 600 N N . VAL A 1 78 ? 0.660 3.419 6.653 1.00 93.62 78 VAL A N 1
ATOM 601 C 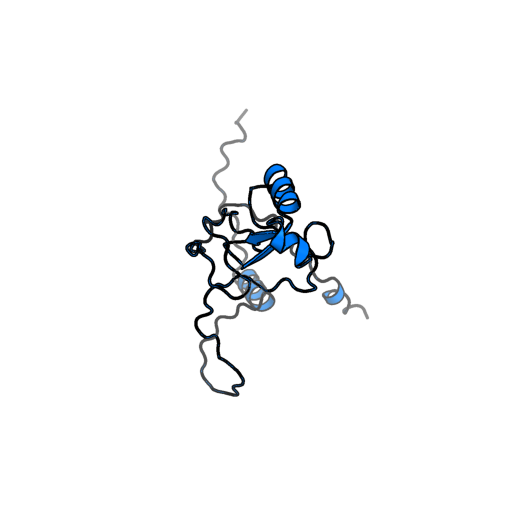CA . VAL A 1 78 ? 0.041 3.620 5.346 1.00 93.62 78 VAL A CA 1
ATOM 602 C C . VAL A 1 78 ? -0.338 2.259 4.781 1.00 93.62 78 VAL A C 1
ATOM 604 O O . VAL A 1 78 ? 0.196 1.235 5.197 1.00 93.62 78 VAL A O 1
ATOM 607 N N . PHE A 1 79 ? -1.250 2.230 3.819 1.00 93.88 79 PHE A N 1
ATOM 608 C CA . PHE A 1 79 ? -1.677 0.987 3.191 1.00 93.88 79 PHE A CA 1
ATOM 609 C C . PHE A 1 79 ? -1.687 1.117 1.675 1.00 93.88 79 PHE A C 1
ATOM 611 O O . PHE A 1 79 ? -1.825 2.210 1.121 1.00 93.88 79 PHE A O 1
ATOM 618 N N . CYS A 1 80 ? -1.540 -0.017 1.000 1.00 93.25 80 CYS A N 1
ATOM 619 C CA . CYS A 1 80 ? -1.627 -0.070 -0.443 1.00 93.25 80 CYS A CA 1
ATOM 620 C C . CYS A 1 80 ? -3.091 -0.025 -0.886 1.00 93.25 80 CYS A C 1
ATOM 622 O O . CYS A 1 80 ? -3.884 -0.913 -0.587 1.00 93.25 80 CYS A O 1
ATOM 624 N N . CYS A 1 81 ? -3.415 0.973 -1.694 1.00 90.50 81 CYS A N 1
ATOM 625 C CA . CYS A 1 81 ? -4.681 1.109 -2.398 1.00 90.50 81 CYS A CA 1
ATOM 626 C C . CYS A 1 81 ? -5.011 -0.099 -3.301 1.00 90.50 81 CYS A C 1
ATOM 628 O O . CYS A 1 81 ? -6.172 -0.438 -3.506 1.00 90.50 81 CYS A O 1
ATOM 630 N N . ALA A 1 82 ? -4.009 -0.804 -3.829 1.00 89.81 82 ALA A N 1
ATOM 631 C CA . ALA A 1 82 ? -4.234 -1.927 -4.732 1.00 89.81 82 ALA A CA 1
ATOM 632 C C . ALA A 1 82 ? -4.603 -3.237 -4.007 1.00 89.81 82 ALA A C 1
ATOM 634 O O . ALA A 1 82 ? -5.559 -3.912 -4.396 1.00 89.81 82 ALA A O 1
ATOM 635 N N . CYS A 1 83 ? -3.845 -3.591 -2.968 1.00 91.38 83 CYS A N 1
ATOM 636 C CA . CYS A 1 83 ? -3.936 -4.891 -2.297 1.00 91.38 83 CYS A CA 1
ATOM 637 C C . CYS A 1 83 ? -4.342 -4.826 -0.821 1.00 91.38 83 CYS A C 1
ATOM 639 O O . CYS A 1 83 ? -4.515 -5.871 -0.218 1.00 91.38 83 CYS A O 1
ATOM 641 N N . GLY A 1 84 ? -4.465 -3.636 -0.230 1.00 91.94 84 GLY A N 1
ATOM 642 C CA . GLY A 1 84 ? -4.914 -3.451 1.151 1.00 91.94 84 GLY A CA 1
ATOM 643 C C . GLY A 1 84 ? -3.870 -3.702 2.241 1.00 91.94 84 GLY A C 1
ATOM 644 O O . GLY A 1 84 ? -4.164 -3.428 3.402 1.00 91.94 84 GLY A O 1
ATOM 645 N N . ASN A 1 85 ? -2.660 -4.158 1.900 1.00 93.50 85 ASN A N 1
ATOM 646 C CA . ASN A 1 85 ? -1.591 -4.410 2.873 1.00 93.50 85 ASN A CA 1
ATOM 647 C C . ASN A 1 85 ? -1.040 -3.127 3.510 1.00 93.50 85 ASN A C 1
ATOM 649 O O . ASN A 1 85 ? -0.977 -2.084 2.854 1.00 93.50 85 ASN A O 1
ATOM 653 N N . ASN A 1 86 ? -0.602 -3.233 4.766 1.00 94.50 86 ASN A N 1
ATOM 654 C CA . ASN A 1 86 ? -0.110 -2.128 5.590 1.00 94.50 86 ASN A CA 1
ATOM 655 C C . ASN A 1 86 ? 1.423 -2.067 5.620 1.00 94.50 86 ASN A C 1
ATOM 657 O O . ASN A 1 86 ? 2.102 -3.079 5.472 1.00 94.50 86 ASN A O 1
ATOM 661 N N . PHE A 1 87 ? 1.954 -0.860 5.809 1.00 94.88 87 PHE A N 1
ATOM 662 C CA . PHE A 1 87 ? 3.382 -0.572 5.872 1.00 94.88 87 PHE A CA 1
ATOM 663 C C . PHE A 1 87 ? 3.638 0.664 6.739 1.00 94.88 87 PHE A C 1
ATOM 665 O O . PHE A 1 87 ? 2.782 1.545 6.852 1.00 94.88 87 PHE A O 1
ATOM 672 N N . HIS A 1 88 ? 4.857 0.814 7.254 1.00 95.31 88 HIS A N 1
ATOM 673 C CA . HIS A 1 88 ? 5.312 2.108 7.760 1.00 95.31 88 HIS A CA 1
ATOM 674 C C . HIS A 1 88 ? 5.426 3.127 6.614 1.00 95.31 88 HIS A C 1
ATOM 676 O O . HIS A 1 88 ? 5.977 2.837 5.547 1.00 95.31 88 HIS A O 1
ATOM 682 N N . GLY A 1 89 ? 4.958 4.353 6.846 1.00 94.06 89 GLY A N 1
ATOM 683 C CA . GLY A 1 89 ? 5.016 5.446 5.874 1.00 94.06 89 GLY A CA 1
ATOM 684 C C . GLY A 1 89 ? 6.444 5.773 5.442 1.00 94.06 89 GLY A C 1
ATOM 685 O O . GLY A 1 89 ? 6.691 6.016 4.262 1.00 94.06 89 GLY A O 1
ATOM 686 N N . ASP A 1 90 ? 7.402 5.698 6.366 1.00 95.00 90 ASP A N 1
ATOM 687 C CA . ASP A 1 90 ? 8.817 5.920 6.059 1.00 95.00 90 ASP A CA 1
ATOM 688 C C . ASP A 1 90 ? 9.425 4.788 5.225 1.00 95.00 90 ASP A C 1
ATOM 690 O O . ASP A 1 90 ? 10.233 5.053 4.333 1.00 95.00 90 ASP A O 1
ATOM 694 N N . CYS A 1 91 ? 9.005 3.540 5.454 1.00 95.75 91 CYS A N 1
ATOM 695 C CA . CYS A 1 91 ? 9.434 2.396 4.649 1.00 95.75 91 CYS A CA 1
ATOM 696 C C . CYS A 1 91 ? 8.988 2.549 3.196 1.00 95.75 91 CYS A C 1
ATOM 698 O O . CYS A 1 91 ? 9.806 2.424 2.287 1.00 95.75 91 CYS A O 1
ATOM 700 N N . ILE A 1 92 ?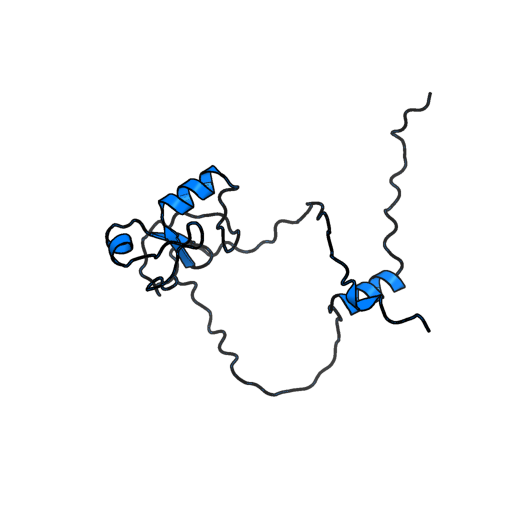 7.717 2.890 2.973 1.00 94.88 92 ILE A N 1
ATOM 701 C CA . ILE A 1 92 ? 7.197 3.102 1.620 1.00 94.88 92 ILE A CA 1
ATOM 702 C C . ILE A 1 92 ? 7.815 4.327 0.959 1.00 94.88 92 ILE A C 1
ATOM 704 O O . ILE A 1 92 ? 8.153 4.263 -0.219 1.00 94.88 92 ILE A O 1
ATOM 708 N N . ARG A 1 93 ? 8.039 5.418 1.698 1.00 94.00 93 ARG A N 1
ATOM 709 C CA . ARG A 1 93 ? 8.734 6.593 1.160 1.00 94.00 93 ARG A CA 1
ATOM 710 C C . ARG A 1 93 ? 10.119 6.221 0.628 1.00 94.00 93 ARG A C 1
ATOM 712 O O . ARG A 1 93 ? 10.450 6.568 -0.498 1.00 94.00 93 ARG A O 1
ATOM 719 N N . ARG A 1 94 ? 10.919 5.495 1.419 1.00 94.94 94 ARG A N 1
ATOM 720 C CA . ARG A 1 94 ? 12.259 5.040 1.003 1.00 94.94 94 ARG A CA 1
ATOM 721 C C . ARG A 1 94 ? 12.187 4.086 -0.186 1.00 94.94 94 ARG A C 1
ATOM 723 O O . ARG A 1 94 ? 12.980 4.219 -1.111 1.00 94.94 94 ARG A O 1
ATOM 730 N N . TRP A 1 95 ? 11.224 3.166 -0.172 1.00 95.00 95 TRP A N 1
ATOM 731 C CA . TRP A 1 95 ? 10.993 2.233 -1.271 1.00 95.00 95 TRP A CA 1
ATOM 732 C C . TRP A 1 95 ? 10.689 2.957 -2.584 1.00 95.00 95 TRP A C 1
ATOM 734 O O . TRP A 1 95 ? 11.314 2.674 -3.600 1.00 95.00 95 TRP A O 1
ATOM 744 N N . GLN A 1 96 ? 9.780 3.932 -2.557 1.00 92.00 96 GLN A N 1
ATOM 745 C CA . GLN A 1 96 ? 9.424 4.727 -3.732 1.00 92.00 96 GLN A CA 1
ATOM 746 C C . GLN A 1 96 ? 10.605 5.530 -4.273 1.00 92.00 96 GLN A C 1
ATOM 748 O O . GLN A 1 96 ? 10.754 5.627 -5.483 1.00 92.00 96 GLN A O 1
ATOM 753 N N . THR A 1 97 ? 11.466 6.069 -3.406 1.00 92.31 97 THR A N 1
ATOM 754 C CA . THR A 1 97 ? 12.682 6.766 -3.850 1.00 92.31 97 THR A CA 1
ATOM 755 C C . THR A 1 97 ? 13.679 5.823 -4.529 1.00 92.31 97 THR A C 1
ATOM 757 O O . THR A 1 97 ? 14.411 6.246 -5.419 1.00 92.31 97 THR A O 1
ATOM 760 N N . ALA A 1 98 ? 13.734 4.558 -4.108 1.00 90.69 98 ALA A N 1
ATOM 761 C CA . ALA A 1 98 ? 14.688 3.576 -4.619 1.00 90.69 98 ALA A CA 1
ATOM 762 C C . ALA A 1 98 ? 14.167 2.745 -5.810 1.00 90.69 98 ALA A C 1
ATOM 764 O O . ALA A 1 98 ? 14.954 2.053 -6.452 1.00 90.69 98 ALA A O 1
ATOM 765 N N . SER A 1 99 ? 12.860 2.766 -6.087 1.00 88.25 99 SER A N 1
ATOM 766 C CA . SER A 1 99 ? 12.188 1.847 -7.015 1.00 88.25 99 SER A CA 1
ATOM 767 C C . SER A 1 99 ? 11.252 2.576 -7.991 1.00 88.25 99 SER A C 1
ATOM 769 O O . SER A 1 99 ? 11.151 3.798 -7.983 1.00 88.25 99 SER A O 1
ATOM 771 N N . SER A 1 100 ? 10.533 1.826 -8.829 1.00 82.75 100 SER A N 1
ATOM 772 C CA . SER A 1 100 ? 9.591 2.314 -9.853 1.00 82.75 100 SER A CA 1
ATOM 773 C C . SER A 1 100 ? 8.297 2.935 -9.303 1.00 82.75 100 SER A C 1
ATOM 775 O O . SER A 1 100 ? 7.394 3.248 -10.072 1.00 82.75 100 SER A O 1
ATOM 777 N N . GLY A 1 101 ? 8.190 3.143 -7.987 1.00 87.62 101 GLY A N 1
ATOM 778 C CA . GLY A 1 101 ? 6.978 3.671 -7.355 1.00 87.62 101 GLY A CA 1
ATOM 779 C C . GLY A 1 101 ? 5.866 2.634 -7.165 1.00 87.62 101 GLY A C 1
ATOM 780 O O . GLY A 1 101 ? 4.728 3.009 -6.894 1.00 87.62 101 GLY A O 1
ATOM 781 N N . ASP A 1 102 ? 6.182 1.342 -7.269 1.00 94.00 102 ASP A N 1
ATOM 782 C CA . ASP A 1 102 ? 5.211 0.250 -7.144 1.00 94.00 102 ASP A CA 1
ATOM 783 C C . ASP A 1 102 ? 5.142 -0.323 -5.722 1.00 94.00 102 ASP A C 1
ATOM 785 O O . ASP A 1 102 ? 6.082 -0.223 -4.927 1.00 94.00 102 ASP A O 1
ATOM 789 N N . CYS A 1 103 ? 4.029 -0.982 -5.393 1.00 93.50 103 CYS A N 1
ATOM 790 C CA . CYS A 1 103 ? 3.883 -1.712 -4.136 1.00 93.50 103 CYS A CA 1
ATOM 791 C C . CYS A 1 103 ? 4.860 -2.905 -4.052 1.00 93.50 103 CYS A C 1
ATOM 793 O O . CYS A 1 103 ? 4.853 -3.742 -4.958 1.00 93.50 103 CYS A O 1
ATOM 795 N N . PRO A 1 104 ? 5.605 -3.082 -2.939 1.00 94.00 104 PRO A N 1
ATOM 796 C CA . PRO A 1 104 ? 6.525 -4.215 -2.773 1.00 94.00 104 PRO A CA 1
ATOM 797 C C . PRO A 1 104 ? 5.852 -5.593 -2.877 1.00 94.00 104 PRO A C 1
ATOM 799 O O . PRO A 1 104 ? 6.483 -6.556 -3.304 1.00 94.00 104 PRO A O 1
ATOM 802 N N . LEU A 1 105 ? 4.572 -5.691 -2.493 1.00 93.69 105 LEU A N 1
ATOM 803 C CA . LEU A 1 105 ? 3.850 -6.964 -2.408 1.00 93.69 105 LEU A CA 1
ATOM 804 C C . LEU A 1 105 ? 3.083 -7.319 -3.684 1.00 93.69 105 LEU A C 1
ATOM 806 O O . LEU A 1 105 ? 3.129 -8.461 -4.126 1.00 93.69 105 LEU A O 1
ATOM 810 N N . CYS A 1 106 ? 2.361 -6.364 -4.278 1.00 92.94 106 CYS A N 1
ATOM 811 C CA . CYS A 1 106 ? 1.511 -6.640 -5.444 1.00 92.94 106 CYS A CA 1
ATOM 812 C C . CYS A 1 106 ? 2.009 -6.024 -6.754 1.00 92.94 106 CYS A C 1
ATOM 814 O O . CYS A 1 106 ? 1.431 -6.323 -7.794 1.00 92.94 106 CYS A O 1
ATOM 816 N N . ARG A 1 107 ? 3.058 -5.189 -6.714 1.00 92.00 107 ARG A N 1
ATOM 817 C CA . ARG A 1 107 ? 3.664 -4.504 -7.873 1.00 92.00 107 ARG A CA 1
ATOM 818 C C . ARG A 1 107 ? 2.730 -3.591 -8.671 1.00 92.00 107 ARG A C 1
ATOM 820 O O . ARG A 1 107 ? 3.077 -3.171 -9.765 1.00 92.00 107 ARG A O 1
ATOM 827 N N . GLU A 1 108 ? 1.564 -3.275 -8.125 1.00 90.62 108 GLU A N 1
ATOM 828 C CA . GLU A 1 108 ? 0.690 -2.240 -8.672 1.00 90.62 108 GLU A CA 1
ATOM 829 C C . GLU A 1 108 ? 1.252 -0.853 -8.324 1.00 90.62 108 GLU A C 1
ATOM 831 O O . GLU A 1 108 ? 1.849 -0.699 -7.245 1.00 90.62 108 GLU A O 1
ATOM 836 N N . PRO A 1 109 ? 1.033 0.158 -9.185 1.00 91.62 109 PRO A N 1
ATOM 837 C CA . PRO A 1 109 ? 1.534 1.505 -8.963 1.00 91.62 109 PRO A CA 1
ATOM 838 C C . PRO A 1 109 ? 0.982 2.056 -7.653 1.00 91.62 109 PRO A C 1
ATOM 840 O O . PRO A 1 109 ? -0.216 1.955 -7.356 1.00 91.62 109 PRO A O 1
ATOM 843 N N . TRP A 1 110 ? 1.861 2.634 -6.839 1.00 91.75 110 TRP A N 1
ATOM 844 C CA . TRP A 1 110 ? 1.463 3.122 -5.532 1.00 91.75 110 TRP A CA 1
ATOM 845 C C . TRP A 1 110 ? 0.585 4.367 -5.657 1.00 91.75 110 TRP A C 1
ATOM 847 O O . TRP A 1 110 ? 1.005 5.402 -6.168 1.00 91.75 110 TRP A O 1
ATOM 857 N N . GLN A 1 111 ? -0.630 4.290 -5.117 1.00 88.94 111 GLN A N 1
ATOM 858 C CA . GLN A 1 111 ? -1.555 5.417 -5.049 1.00 88.94 111 GLN A CA 1
ATOM 859 C C . GLN A 1 111 ? -1.682 5.892 -3.606 1.00 88.94 111 GLN A C 1
ATOM 861 O O . GLN A 1 111 ? -2.010 5.111 -2.710 1.00 88.94 111 GLN A O 1
ATOM 866 N N . THR A 1 112 ? -1.462 7.182 -3.378 1.00 81.00 112 THR A N 1
ATOM 867 C CA . THR A 1 112 ? -1.734 7.802 -2.081 1.00 81.00 112 THR A CA 1
ATOM 868 C C . THR A 1 112 ? -3.243 7.872 -1.874 1.00 81.00 112 THR A C 1
ATOM 870 O O . THR A 1 112 ? -3.944 8.542 -2.630 1.00 81.00 112 THR A O 1
ATOM 873 N N . ALA A 1 113 ? -3.753 7.174 -0.858 1.00 74.50 113 ALA A N 1
ATOM 874 C CA . ALA A 1 113 ? -5.166 7.228 -0.508 1.00 74.50 113 ALA A CA 1
ATOM 875 C C . ALA A 1 113 ? -5.566 8.664 -0.129 1.00 74.50 113 ALA A C 1
ATOM 877 O O . ALA A 1 113 ? -4.952 9.267 0.751 1.00 74.50 113 ALA A O 1
ATOM 878 N N . SER A 1 114 ? -6.616 9.204 -0.753 1.00 71.62 114 SER A N 1
ATOM 879 C CA . SER A 1 114 ? -7.153 10.528 -0.398 1.00 71.62 114 SER A CA 1
ATOM 880 C C . SER A 1 114 ? -7.825 10.547 0.981 1.00 71.62 114 SER A C 1
ATOM 882 O O . SER A 1 114 ? -8.021 11.616 1.552 1.00 71.62 114 SER A O 1
ATOM 884 N N . GLN A 1 115 ? -8.185 9.377 1.519 1.00 76.50 115 GLN A N 1
ATOM 885 C CA . GLN A 1 115 ? -8.839 9.213 2.816 1.00 76.50 115 GLN A CA 1
ATOM 886 C C . GLN A 1 115 ? -8.185 8.067 3.595 1.00 76.50 115 GLN A C 1
ATOM 888 O O . GLN A 1 115 ? -7.850 7.028 3.024 1.00 76.50 115 GLN A O 1
ATOM 893 N N . ARG A 1 116 ? -8.009 8.243 4.909 1.00 81.62 116 ARG A N 1
ATOM 894 C CA . ARG A 1 116 ? -7.598 7.154 5.802 1.00 81.62 116 ARG A CA 1
ATOM 895 C C . ARG A 1 116 ? -8.830 6.332 6.161 1.00 81.62 116 ARG A C 1
ATOM 897 O O . ARG A 1 116 ? -9.732 6.852 6.807 1.00 81.62 116 ARG A O 1
ATOM 904 N N . VAL A 1 117 ? -8.840 5.070 5.748 1.00 87.75 117 VAL A N 1
ATOM 905 C CA . VAL A 1 117 ? -9.881 4.098 6.112 1.00 87.75 117 VAL A CA 1
ATOM 906 C C . VAL A 1 117 ? -9.361 3.167 7.202 1.00 87.75 117 VAL A C 1
ATOM 908 O O . VAL A 1 117 ? -8.151 2.907 7.285 1.00 87.75 117 VAL A O 1
ATOM 911 N N . LYS A 1 118 ? -10.258 2.678 8.056 1.00 86.88 118 LYS A N 1
ATOM 912 C CA . LYS A 1 118 ? -9.896 1.724 9.112 1.00 86.88 118 LYS A CA 1
ATOM 913 C C . LYS A 1 118 ? -9.611 0.341 8.513 1.00 86.88 118 LYS A C 1
ATOM 915 O O . LYS A 1 118 ? -10.069 0.040 7.410 1.00 86.88 118 LYS A O 1
ATOM 920 N N . PRO A 1 119 ? -8.860 -0.527 9.210 1.00 88.19 119 PRO A N 1
ATOM 921 C CA . PRO A 1 119 ? -8.780 -1.932 8.827 1.00 88.19 119 PRO A CA 1
ATOM 922 C C . PRO A 1 119 ? -10.180 -2.551 8.692 1.00 88.19 119 PRO A C 1
ATOM 924 O O . PRO A 1 119 ? -11.047 -2.302 9.526 1.00 88.19 119 PRO A O 1
ATOM 927 N N . GLY A 1 120 ? -10.407 -3.324 7.630 1.00 85.00 120 GLY A N 1
ATOM 928 C CA . GLY A 1 120 ? -11.700 -3.932 7.298 1.00 85.00 120 GLY A CA 1
ATOM 929 C C . GLY A 1 120 ? -12.652 -3.048 6.481 1.00 85.00 120 GLY A C 1
ATOM 930 O O . GLY A 1 120 ? -13.605 -3.566 5.901 1.00 85.00 120 GLY A O 1
ATOM 931 N N . GLU A 1 121 ? -12.397 -1.742 6.371 1.00 87.88 121 GLU A N 1
ATOM 932 C CA . GLU A 1 121 ? -13.181 -0.848 5.511 1.00 87.88 121 GLU A CA 1
ATOM 933 C C . GLU A 1 121 ? -12.729 -0.934 4.042 1.00 87.88 121 GLU A C 1
ATOM 935 O O . GLU A 1 121 ? -11.563 -1.249 3.761 1.00 87.88 121 GLU A O 1
ATOM 940 N N . PRO A 1 122 ? -13.634 -0.663 3.080 1.00 88.62 122 PRO A N 1
ATOM 941 C CA . PRO A 1 122 ? -13.304 -0.692 1.661 1.00 88.62 122 PRO A CA 1
ATOM 942 C C . PRO A 1 122 ? -12.195 0.310 1.314 1.00 88.62 122 PRO A C 1
ATOM 944 O O . PRO A 1 122 ? -12.120 1.409 1.863 1.00 88.62 122 PRO A O 1
ATOM 947 N N . LEU A 1 123 ? -11.336 -0.066 0.367 1.00 88.62 123 LEU A N 1
ATOM 948 C CA . LEU A 1 123 ? -10.242 0.773 -0.101 1.00 88.62 123 LEU A CA 1
ATOM 949 C C . LEU A 1 123 ? -10.811 2.001 -0.837 1.00 88.62 123 LEU A C 1
ATOM 951 O O . LEU A 1 123 ? -11.667 1.847 -1.708 1.00 88.62 123 LEU A O 1
ATOM 955 N N . PRO A 1 124 ? -10.320 3.217 -0.534 1.00 83.00 124 PRO A N 1
ATOM 956 C CA . PRO A 1 124 ? -10.884 4.471 -1.046 1.00 83.00 124 PRO A CA 1
ATOM 957 C C . PRO A 1 124 ? -10.513 4.762 -2.510 1.00 83.00 124 PRO A C 1
ATOM 959 O O . PRO A 1 124 ? -11.017 5.705 -3.111 1.00 83.00 124 PRO A O 1
ATOM 962 N N . CYS A 1 125 ? -9.596 3.988 -3.082 1.00 81.56 125 CYS A N 1
ATOM 963 C CA . CYS A 1 125 ? -9.126 4.111 -4.457 1.00 81.56 125 CYS A CA 1
ATOM 964 C C . CYS A 1 125 ? -9.936 3.239 -5.426 1.00 81.56 125 CYS A C 1
ATOM 966 O O . CYS A 1 125 ? -10.299 2.095 -5.120 1.00 81.56 125 CYS A O 1
ATOM 968 N N . ALA A 1 126 ? -10.102 3.729 -6.654 1.00 75.12 126 ALA A N 1
ATOM 969 C CA . ALA A 1 126 ? -10.615 2.909 -7.742 1.00 75.12 126 ALA A CA 1
ATOM 970 C C . ALA A 1 126 ? -9.706 1.688 -7.968 1.00 75.12 126 ALA A C 1
ATOM 972 O O . ALA A 1 126 ? -8.486 1.753 -7.799 1.00 75.12 126 ALA A O 1
ATOM 973 N N . ALA A 1 127 ? -10.300 0.557 -8.347 1.00 65.12 127 ALA A N 1
ATOM 974 C CA . ALA A 1 127 ? -9.518 -0.576 -8.813 1.00 65.12 127 ALA A CA 1
ATOM 975 C C . ALA A 1 127 ? -8.787 -0.157 -10.095 1.00 65.12 127 ALA A C 1
ATOM 977 O O . ALA A 1 127 ? -9.422 0.212 -11.081 1.00 65.12 127 ALA A O 1
ATOM 978 N N . VAL A 1 128 ? -7.455 -0.202 -10.081 1.00 62.66 128 VAL A N 1
ATOM 979 C CA . VAL A 1 128 ? -6.683 -0.170 -11.321 1.00 62.66 128 VAL A CA 1
ATOM 980 C C . VAL A 1 128 ? -6.987 -1.478 -12.045 1.00 62.66 128 VAL A C 1
ATOM 982 O O . VAL A 1 128 ? -6.741 -2.569 -11.530 1.00 62.66 128 VAL A O 1
ATOM 985 N N . SER A 1 129 ? -7.635 -1.375 -13.203 1.00 56.47 129 SER A N 1
ATOM 986 C CA . SER A 1 129 ? -7.861 -2.518 -14.073 1.00 56.47 129 SER A CA 1
ATOM 987 C C . SER A 1 129 ? -6.499 -3.091 -14.435 1.00 56.47 129 SER A C 1
ATOM 989 O O . SER A 1 129 ? -5.662 -2.379 -14.991 1.00 56.47 129 SER A O 1
ATOM 991 N N . ARG A 1 130 ? -6.283 -4.376 -14.134 1.00 55.22 130 ARG A N 1
ATOM 992 C CA . ARG A 1 130 ? -5.136 -5.155 -14.610 1.00 55.22 130 ARG A CA 1
ATOM 993 C C . ARG A 1 130 ? -5.225 -5.329 -16.126 1.00 55.22 130 ARG A C 1
ATOM 995 O O . ARG A 1 130 ? -5.396 -6.431 -16.633 1.00 55.22 130 ARG A O 1
ATOM 1002 N N . THR A 1 131 ? -5.138 -4.244 -16.879 1.00 48.53 131 THR A N 1
ATOM 1003 C CA . THR A 1 131 ? -4.682 -4.312 -18.258 1.00 48.53 131 THR A CA 1
ATOM 1004 C C . THR A 1 131 ? -3.225 -4.701 -18.144 1.00 48.53 131 THR A C 1
ATOM 1006 O O . THR A 1 131 ? -2.389 -3.872 -17.789 1.00 48.53 131 THR A O 1
ATOM 1009 N N . ALA A 1 132 ? -2.943 -5.991 -18.337 1.00 45.00 132 ALA A N 1
ATOM 1010 C CA . ALA A 1 132 ? -1.579 -6.461 -18.484 1.00 45.00 132 ALA A CA 1
ATOM 1011 C C . ALA A 1 132 ? -0.876 -5.489 -19.443 1.00 45.00 132 ALA A C 1
ATOM 1013 O O . ALA A 1 132 ? -1.391 -5.294 -20.551 1.00 45.00 132 ALA A O 1
ATOM 1014 N N . PRO A 1 133 ? 0.231 -4.830 -19.051 1.00 47.94 133 PRO A N 1
ATOM 1015 C CA . PRO A 1 133 ? 1.012 -4.108 -20.036 1.00 47.94 133 PRO A CA 1
ATOM 1016 C C . PRO A 1 133 ? 1.341 -5.127 -21.123 1.00 47.94 133 PRO A C 1
ATOM 1018 O O . PRO A 1 133 ? 1.794 -6.232 -20.807 1.00 47.94 133 PRO A O 1
ATOM 1021 N N . SER A 1 134 ? 1.019 -4.797 -22.377 1.00 46.84 134 SER A N 1
ATOM 1022 C CA . SER A 1 134 ? 1.396 -5.604 -23.533 1.00 46.84 134 SER A CA 1
ATOM 1023 C C . SER A 1 134 ? 2.900 -5.802 -23.427 1.00 46.84 134 SER A C 1
ATOM 1025 O O . SER A 1 134 ? 3.675 -4.861 -23.582 1.00 46.84 134 SER A O 1
ATOM 1027 N N . ARG A 1 135 ? 3.313 -6.984 -22.964 1.00 49.59 135 ARG A N 1
ATOM 1028 C CA . ARG A 1 135 ? 4.674 -7.209 -22.489 1.00 49.59 135 ARG A CA 1
ATOM 1029 C C . ARG A 1 135 ? 5.557 -7.454 -23.700 1.00 49.59 135 ARG A C 1
ATOM 1031 O O . ARG A 1 135 ? 6.022 -8.565 -23.919 1.00 49.59 135 ARG A O 1
ATOM 1038 N N . GLU A 1 136 ? 5.842 -6.403 -24.455 1.00 49.28 136 GLU A N 1
ATOM 1039 C CA . GLU A 1 136 ? 6.992 -6.329 -25.359 1.00 49.28 136 GLU A CA 1
ATOM 1040 C C . GLU A 1 136 ? 8.286 -6.121 -24.551 1.00 49.28 136 GLU A C 1
ATOM 1042 O O . GLU A 1 136 ? 9.118 -5.267 -24.817 1.00 49.28 136 GLU A O 1
ATOM 1047 N N . GLY A 1 137 ? 8.441 -6.918 -23.495 1.00 44.19 137 GLY A N 1
ATOM 1048 C CA . GLY A 1 137 ? 9.633 -6.989 -22.672 1.00 44.19 137 GLY A CA 1
ATOM 1049 C C . GLY A 1 137 ? 10.177 -8.401 -22.775 1.00 44.19 137 GLY A C 1
ATOM 1050 O O . GLY A 1 137 ? 9.535 -9.344 -22.307 1.00 44.19 137 GLY A O 1
ATOM 1051 N N . SER A 1 138 ? 11.344 -8.531 -23.408 1.00 52.00 138 SER A N 1
ATOM 1052 C CA . SER A 1 138 ? 12.138 -9.757 -23.478 1.00 52.00 138 SER A CA 1
ATOM 1053 C C . SER A 1 138 ? 12.286 -10.352 -22.078 1.00 52.00 138 SER A C 1
ATOM 1055 O O . SER A 1 138 ? 13.062 -9.871 -21.255 1.00 52.00 138 SER A O 1
ATOM 1057 N N . PHE A 1 139 ? 11.504 -11.388 -21.786 1.00 41.19 139 PHE A N 1
ATOM 1058 C CA . PHE A 1 139 ? 11.687 -12.187 -20.588 1.00 41.19 139 PHE A CA 1
ATOM 1059 C C . PHE A 1 139 ? 12.980 -12.969 -20.786 1.00 41.19 139 PHE A C 1
ATOM 1061 O O . PHE A 1 139 ? 13.025 -13.887 -21.603 1.00 41.19 139 PHE A O 1
ATOM 1068 N N . ASN A 1 140 ? 14.036 -12.588 -20.069 1.00 58.44 140 ASN A N 1
ATOM 1069 C CA . ASN A 1 140 ? 15.225 -13.418 -19.924 1.00 58.44 140 ASN A CA 1
ATOM 1070 C C . ASN A 1 140 ? 14.813 -14.660 -19.127 1.00 58.44 140 ASN A C 1
ATOM 1072 O O . ASN A 1 140 ? 14.897 -14.691 -17.902 1.00 58.44 140 ASN A O 1
ATOM 1076 N N . GLY A 1 141 ? 14.257 -15.642 -19.836 1.00 51.25 141 GLY A N 1
ATOM 1077 C CA . GLY A 1 141 ? 13.735 -16.875 -19.276 1.00 51.25 141 GLY A CA 1
ATOM 1078 C C . GLY A 1 141 ? 14.850 -17.731 -18.706 1.00 51.25 141 GLY A C 1
ATOM 1079 O O . GLY A 1 141 ? 15.380 -18.599 -19.388 1.00 51.25 141 GLY A O 1
ATOM 1080 N N . GLN A 1 142 ? 15.164 -17.522 -17.434 1.00 55.62 142 GLN A N 1
ATOM 1081 C CA . GLN A 1 142 ? 15.786 -18.547 -16.608 1.00 55.62 142 GLN A CA 1
ATOM 1082 C C . GLN A 1 142 ? 14.675 -19.465 -16.092 1.00 55.62 142 GLN A C 1
ATOM 1084 O O . GLN A 1 142 ? 14.228 -19.368 -14.953 1.00 55.62 142 GLN A O 1
ATOM 1089 N N . ALA A 1 143 ? 14.177 -20.333 -16.973 1.00 59.31 143 ALA A N 1
ATOM 1090 C CA . ALA A 1 143 ? 13.457 -21.519 -16.538 1.00 59.31 143 ALA A CA 1
ATOM 1091 C C . ALA A 1 143 ? 14.510 -22.502 -16.011 1.00 59.31 143 ALA A C 1
ATOM 1093 O O . ALA A 1 143 ? 15.286 -23.060 -16.786 1.00 59.31 143 ALA A O 1
ATOM 1094 N N . TYR A 1 144 ? 14.594 -22.654 -14.691 1.00 62.28 144 TYR A N 1
ATOM 1095 C CA . TYR A 1 144 ? 15.474 -23.642 -14.076 1.00 62.28 144 TYR A CA 1
ATOM 1096 C C . TYR A 1 144 ? 14.930 -25.043 -14.375 1.00 62.28 144 TYR A C 1
ATOM 1098 O O . TYR A 1 144 ? 13.808 -25.373 -13.996 1.00 62.28 144 TYR A O 1
ATOM 1106 N N . LEU A 1 145 ? 15.716 -25.864 -15.075 1.00 66.62 145 LEU A N 1
ATOM 1107 C CA . LEU A 1 145 ? 15.428 -27.290 -15.224 1.00 66.62 145 LEU A CA 1
ATOM 1108 C C . LEU A 1 145 ? 15.701 -27.996 -13.892 1.00 66.62 145 LEU A C 1
ATOM 1110 O O . LEU A 1 145 ? 16.740 -27.785 -13.267 1.00 66.62 145 LEU A O 1
ATOM 1114 N N . ASN A 1 146 ? 14.770 -28.848 -13.468 1.00 67.75 146 ASN A N 1
ATOM 1115 C CA . ASN A 1 146 ? 14.932 -29.678 -12.283 1.00 67.75 146 ASN A CA 1
ATOM 1116 C C . ASN A 1 146 ? 15.919 -30.824 -12.585 1.00 67.75 146 ASN A C 1
ATOM 1118 O O . ASN A 1 146 ? 15.576 -31.780 -13.282 1.00 67.75 146 ASN A O 1
ATOM 1122 N N . LEU A 1 147 ? 17.141 -30.732 -12.049 1.00 63.25 147 LEU A N 1
ATOM 1123 C CA . LEU A 1 147 ? 18.211 -31.716 -12.266 1.00 63.25 147 LEU A CA 1
ATOM 1124 C C . LEU A 1 147 ? 17.894 -33.103 -11.667 1.00 63.25 147 LEU A C 1
ATOM 1126 O O . LEU A 1 147 ? 18.476 -34.099 -12.084 1.00 63.25 147 LEU A O 1
ATOM 1130 N N . SER A 1 148 ? 16.917 -33.205 -10.763 1.00 63.44 148 SER A N 1
ATOM 1131 C CA . SER A 1 148 ? 16.447 -34.493 -10.221 1.00 63.44 148 SER A CA 1
ATOM 1132 C C . SER A 1 148 ? 15.754 -35.367 -11.272 1.00 63.44 148 SER A C 1
ATOM 1134 O O . SER A 1 148 ? 15.566 -36.554 -11.042 1.00 63.44 148 SER A O 1
ATOM 1136 N N . SER A 1 149 ? 15.360 -34.799 -12.418 1.00 57.03 149 SER A N 1
ATOM 1137 C CA . SER A 1 149 ? 14.654 -35.533 -13.473 1.00 57.03 149 SER A CA 1
ATOM 1138 C C . SER A 1 149 ? 15.581 -36.193 -14.503 1.00 57.03 149 SER A C 1
ATOM 1140 O O . SER A 1 149 ? 15.085 -36.943 -15.337 1.00 57.03 149 SER A O 1
ATOM 1142 N N . VAL A 1 150 ? 16.893 -35.914 -14.489 1.00 60.00 150 VAL A N 1
ATOM 1143 C CA . VAL A 1 150 ? 17.852 -36.447 -15.488 1.00 60.00 150 VAL A CA 1
ATOM 1144 C C . VAL A 1 150 ? 18.741 -37.572 -14.953 1.00 60.00 150 VAL A C 1
ATOM 1146 O O . VAL A 1 150 ? 19.534 -38.133 -15.701 1.00 60.00 150 VAL A O 1
ATOM 1149 N N . ALA A 1 151 ? 18.632 -37.914 -13.670 1.00 58.38 151 ALA A N 1
ATOM 1150 C CA . ALA A 1 151 ? 19.467 -38.925 -13.032 1.00 58.38 151 ALA A CA 1
ATOM 1151 C C . ALA A 1 151 ? 18.675 -40.216 -12.800 1.00 58.38 151 ALA A C 1
ATOM 1153 O O . ALA A 1 151 ? 18.350 -40.535 -11.661 1.00 58.38 151 ALA A O 1
ATOM 1154 N N . SER A 1 152 ? 18.314 -40.936 -13.864 1.00 59.22 152 SER A N 1
ATOM 1155 C CA . SER A 1 152 ? 17.793 -42.312 -13.762 1.00 59.22 152 SER A CA 1
ATOM 1156 C C . SER A 1 152 ? 17.915 -43.095 -15.074 1.00 59.22 152 SER A C 1
ATOM 1158 O O . SER A 1 152 ? 16.971 -43.771 -15.443 1.00 59.22 152 SER A O 1
ATOM 1160 N N . GLU A 1 153 ? 19.048 -43.039 -15.779 1.00 54.72 153 GLU A N 1
ATOM 1161 C CA . GLU A 1 153 ? 19.408 -44.079 -16.763 1.00 54.72 153 GLU A CA 1
ATOM 1162 C C . GLU A 1 153 ? 20.932 -44.263 -16.752 1.00 54.72 153 GLU A C 1
ATOM 1164 O O . GLU A 1 153 ? 21.682 -43.405 -17.215 1.00 54.72 153 GLU A O 1
ATOM 1169 N N . GLY A 1 154 ? 21.389 -45.357 -16.148 1.00 49.78 154 GLY A N 1
ATOM 1170 C CA . GLY A 1 154 ? 22.801 -45.709 -16.031 1.00 49.78 154 GLY A CA 1
ATOM 1171 C C . GLY A 1 154 ? 22.971 -46.982 -15.209 1.00 49.78 154 GLY A C 1
ATOM 1172 O O . GLY A 1 154 ? 23.450 -46.905 -14.080 1.00 49.78 154 GLY A O 1
ATOM 1173 N N . ASP A 1 155 ? 22.500 -48.099 -15.770 1.00 40.25 155 ASP A N 1
ATOM 1174 C CA . ASP A 1 155 ? 22.974 -49.457 -15.457 1.00 40.25 155 ASP A CA 1
ATOM 1175 C C . ASP A 1 155 ? 24.198 -49.754 -16.340 1.00 40.25 155 ASP A C 1
ATOM 1177 O O . ASP A 1 155 ? 24.121 -49.445 -17.557 1.00 40.25 155 ASP A O 1
#